Protein AF-A0A834IDZ8-F1 (afdb_monomer)

Mean predicted aligned error: 8.47 Å

Sequence (128 aa):
SITCDCEATPAFQLKSSRQKGDKVDVSHYRVNLNRFRARLNIFCVSEKLQASVKCDGWPEIKVALAPVGNIKNNLDESQLQEVITEVITNALRNTEVHFNLAQYPTCPRLIRHVETPGRMLPLHYDSM

InterPro domains:
  IPR039934 C2 domain-containing protein 2-like [PTHR21119] (1-114)

Secondary structure (DSSP, 8-state):
-EEEEEEE--EEEEEEEEEETTEEEEEEEEEEEEEEEEEEEEEEETTTTEEEEEEEEEEEEEEEEEE-S----SHHHHHHHHHHHHHHHHHHHH-EEEEEGGG-TT-----S-PPPPP----------

Organism: Rhynchophorus ferrugineus (NCBI:txid354439)

Solvent-accessible surface area (backbone atoms only — not comparable to full-atom values): 7832 Å² total; per-residue (Å²): 119,51,71,47,82,44,78,50,63,61,69,50,80,46,79,48,77,45,76,60,86,98,44,75,50,74,49,41,29,39,38,34,29,81,33,38,39,33,37,36,40,36,43,71,44,45,84,74,27,36,36,38,39,29,60,45,86,81,58,50,74,38,78,44,80,40,75,54,75,95,68,73,94,44,72,73,47,54,54,48,51,52,53,52,50,50,52,51,53,55,48,65,60,69,44,70,49,77,43,72,42,70,84,42,87,82,60,75,64,70,70,95,72,75,80,71,78,71,82,79,70,82,80,76,81,86,82,127

Foldseek 3Di:
DDKDKDKDWDKDKDWDWDDDPPDIDIWIWIKIFPIWIFIKDWDADLQQQKIKIAGDDQIDTDIDTHTDPDDDPDPVVVVVVVVVVVVVRVCNRGDMDMDRRVVPVPRDRDDPDDPDPPPPDPPPPPPD

Nearest PDB structures (foldseek):
  9hae-assembly2_C  TM=5.973E-01  e=8.638E-02  Dermatophagoides farinae
  3h4z-assembly2_B  TM=5.924E-01  e=1.752E-01  Escherichia coli
  3h4z-assembly1_A  TM=5.914E-01  e=1.752E-01  Escherichia coli
  1bp1-assembly1_A  TM=4.391E-01  e=1.177E+00  Homo sapiens
  8b0h-assembly1_E  TM=1.822E-01  e=1.723E+00  Homo sapiens

pLDDT: mean 89.66, std 10.15, range [46.94, 98.25]

Structure (mmCIF, N/CA/C/O backbone):
data_AF-A0A834IDZ8-F1
#
_entry.id   AF-A0A834IDZ8-F1
#
loop_
_atom_site.group_PDB
_atom_site.id
_atom_site.type_symbol
_atom_site.label_atom_id
_atom_site.label_alt_id
_atom_site.label_comp_id
_atom_site.label_asym_id
_atom_site.label_entity_id
_atom_site.label_seq_id
_atom_site.pdbx_PDB_ins_code
_atom_site.Cartn_x
_atom_site.Cartn_y
_atom_site.Cartn_z
_atom_site.occupancy
_atom_site.B_iso_or_equiv
_atom_site.auth_seq_id
_atom_site.auth_comp_id
_atom_site.auth_asym_id
_atom_site.auth_atom_id
_atom_site.pdbx_PDB_model_num
ATOM 1 N N . SER A 1 1 ? 10.929 -6.399 -18.051 1.00 79.00 1 SER A N 1
ATOM 2 C CA . SER A 1 1 ? 10.467 -5.896 -16.745 1.00 79.00 1 SER A CA 1
ATOM 3 C C . SER A 1 1 ? 11.652 -5.877 -15.804 1.00 79.00 1 SER A C 1
ATOM 5 O O . SER A 1 1 ? 12.573 -6.667 -15.986 1.00 79.00 1 SER A O 1
ATOM 7 N N . ILE A 1 2 ? 11.653 -4.952 -14.852 1.00 90.88 2 ILE A N 1
ATOM 8 C CA . ILE A 1 2 ? 12.618 -4.914 -13.751 1.00 90.88 2 ILE A CA 1
ATOM 9 C C . ILE A 1 2 ? 11.866 -5.391 -12.513 1.00 90.88 2 ILE A C 1
ATOM 11 O O . ILE A 1 2 ? 10.718 -5.004 -12.315 1.00 90.88 2 ILE A O 1
ATOM 15 N N . THR A 1 3 ? 12.485 -6.234 -11.692 1.00 94.38 3 THR A N 1
ATOM 16 C CA . THR A 1 3 ? 11.930 -6.589 -10.382 1.00 94.38 3 THR A CA 1
ATOM 17 C C . THR A 1 3 ? 12.863 -6.124 -9.286 1.00 94.38 3 THR A C 1
ATOM 19 O O . THR A 1 3 ? 14.075 -6.268 -9.436 1.00 94.38 3 THR A O 1
ATOM 22 N N . CYS A 1 4 ? 12.314 -5.631 -8.185 1.00 95.19 4 CYS A N 1
ATOM 23 C CA . CYS A 1 4 ? 13.084 -5.301 -6.993 1.00 95.19 4 CYS A CA 1
ATOM 24 C C . CYS A 1 4 ? 12.327 -5.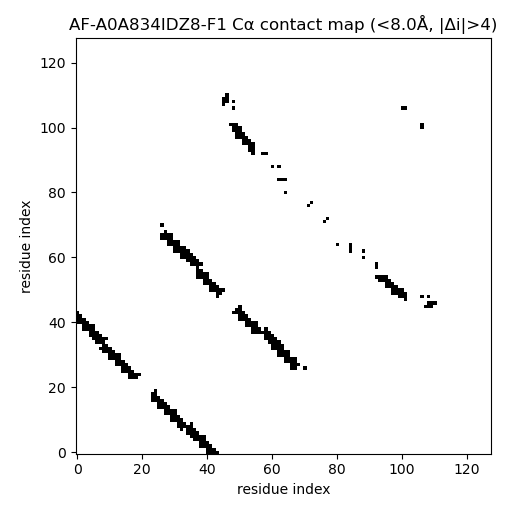709 -5.733 1.00 95.19 4 CYS A C 1
ATOM 26 O O . CYS A 1 4 ? 11.100 -5.788 -5.737 1.00 95.19 4 CYS A O 1
ATOM 28 N N . ASP A 1 5 ? 13.062 -5.958 -4.656 1.00 96.44 5 ASP A N 1
ATOM 29 C CA . ASP A 1 5 ? 12.464 -6.147 -3.342 1.00 96.44 5 ASP A CA 1
ATOM 30 C C . ASP A 1 5 ? 12.250 -4.779 -2.684 1.00 96.44 5 ASP A C 1
ATOM 32 O O . ASP A 1 5 ? 13.089 -3.881 -2.772 1.00 96.44 5 ASP A O 1
ATOM 36 N N . CYS A 1 6 ? 11.097 -4.615 -2.046 1.00 94.69 6 CYS A N 1
ATOM 37 C CA . CYS A 1 6 ? 10.694 -3.414 -1.337 1.00 94.69 6 CYS A CA 1
ATOM 38 C C . CYS A 1 6 ? 10.381 -3.773 0.112 1.00 94.69 6 CYS A C 1
ATOM 40 O O . CYS A 1 6 ? 9.578 -4.667 0.382 1.00 94.69 6 CYS A O 1
ATOM 42 N N . GLU A 1 7 ? 10.998 -3.043 1.036 1.00 97.31 7 GLU A N 1
ATOM 43 C CA . GLU A 1 7 ? 10.652 -3.052 2.450 1.00 97.31 7 GLU A CA 1
ATOM 44 C C . GLU A 1 7 ? 10.382 -1.616 2.895 1.00 97.31 7 GLU A C 1
ATOM 46 O O . GLU A 1 7 ? 11.209 -0.725 2.696 1.00 97.31 7 GLU A O 1
ATOM 51 N N . ALA A 1 8 ? 9.196 -1.379 3.448 1.00 96.12 8 ALA A N 1
ATOM 52 C CA . ALA A 1 8 ? 8.767 -0.058 3.877 1.00 96.12 8 ALA A CA 1
ATOM 53 C C . ALA A 1 8 ? 7.833 -0.131 5.090 1.00 96.12 8 ALA A C 1
ATOM 55 O O . ALA A 1 8 ? 7.183 -1.146 5.351 1.00 96.12 8 ALA A O 1
ATOM 56 N N . THR A 1 9 ? 7.734 0.987 5.809 1.00 97.81 9 THR A N 1
ATOM 57 C CA . THR A 1 9 ? 6.817 1.159 6.944 1.00 97.81 9 THR A CA 1
ATOM 58 C C . THR A 1 9 ? 6.074 2.499 6.863 1.00 97.81 9 THR A C 1
ATOM 60 O O . THR A 1 9 ? 6.288 3.383 7.699 1.00 97.81 9 THR A O 1
ATOM 63 N N . PRO A 1 10 ? 5.262 2.732 5.814 1.00 95.75 10 PRO A N 1
ATOM 64 C CA . PRO A 1 10 ? 4.559 3.999 5.658 1.00 95.75 10 PRO A CA 1
ATOM 65 C C . PRO A 1 10 ? 3.462 4.172 6.716 1.00 95.75 10 PRO A C 1
ATOM 67 O O . PRO A 1 10 ? 2.909 3.208 7.249 1.00 95.75 10 PRO A O 1
ATOM 70 N N . ALA A 1 11 ? 3.105 5.428 6.971 1.00 97.12 11 ALA A N 1
ATOM 71 C CA . ALA A 1 11 ? 1.984 5.796 7.823 1.00 97.12 11 ALA A CA 1
ATOM 72 C C . ALA A 1 11 ? 1.117 6.850 7.128 1.00 97.12 11 ALA A C 1
ATOM 74 O O . ALA A 1 11 ? 1.635 7.726 6.437 1.00 97.12 11 ALA A O 1
ATOM 75 N N . PHE A 1 12 ? -0.197 6.771 7.318 1.00 97.00 12 PHE A N 1
ATOM 76 C CA . PHE A 1 12 ? -1.160 7.697 6.724 1.00 97.00 12 PHE A CA 1
ATOM 77 C C . PHE A 1 12 ? -2.386 7.885 7.620 1.00 97.00 12 PHE A C 1
ATOM 79 O O . PHE A 1 12 ? -2.621 7.117 8.551 1.00 97.00 12 PHE A O 1
ATOM 86 N N . GLN A 1 13 ? -3.158 8.941 7.371 1.00 97.38 13 GLN A N 1
ATOM 87 C CA . GLN A 1 13 ? -4.414 9.187 8.078 1.00 97.38 13 GLN A CA 1
ATOM 88 C C . GLN A 1 13 ? -5.582 8.549 7.326 1.00 97.38 13 GLN A C 1
ATOM 90 O O . GLN A 1 13 ? -5.638 8.600 6.099 1.00 97.38 13 GLN A O 1
ATOM 95 N N . LEU A 1 14 ? -6.524 7.975 8.068 1.00 97.38 14 LEU A N 1
ATOM 96 C CA . LEU A 1 14 ? -7.746 7.381 7.545 1.00 97.38 14 LEU A CA 1
ATOM 97 C C . LEU A 1 14 ? -8.955 7.989 8.248 1.00 97.38 14 LEU A C 1
ATOM 99 O O . LEU A 1 14 ? -8.985 8.106 9.472 1.00 97.38 14 LEU A O 1
ATOM 103 N N . LYS A 1 15 ? -9.968 8.340 7.459 1.00 95.75 15 LYS A N 1
ATOM 104 C CA . LYS A 1 15 ? -11.289 8.741 7.937 1.00 95.75 15 LYS A CA 1
ATOM 105 C C . LYS A 1 15 ? -12.288 7.676 7.502 1.00 95.75 15 LYS A C 1
ATOM 107 O O . LYS A 1 15 ? -12.477 7.468 6.308 1.00 95.75 15 LYS A O 1
ATOM 112 N N . SER A 1 16 ? -12.910 7.017 8.468 1.00 93.81 16 SER A N 1
ATOM 113 C CA . SER A 1 16 ? -14.020 6.093 8.252 1.00 93.81 16 SER A CA 1
ATOM 114 C C . SER A 1 16 ? -15.334 6.822 8.507 1.00 93.81 16 SER A C 1
ATOM 116 O O . SER A 1 16 ? -15.418 7.677 9.389 1.00 93.81 16 SER A O 1
ATOM 118 N N . SER A 1 17 ? -16.359 6.535 7.713 1.00 92.81 17 SER A N 1
ATOM 119 C CA . SER A 1 17 ? -17.699 7.100 7.881 1.00 92.81 17 SER A CA 1
ATOM 120 C C . SER A 1 17 ? -18.719 5.981 7.760 1.00 92.81 17 SER A C 1
ATOM 122 O O . SER A 1 17 ? -18.732 5.259 6.765 1.00 92.81 17 SER A O 1
ATOM 124 N N . ARG A 1 18 ? -19.556 5.824 8.786 1.00 88.69 18 ARG A N 1
ATOM 125 C CA . ARG A 1 18 ? -20.567 4.770 8.879 1.00 88.69 18 ARG A CA 1
ATOM 126 C C . ARG A 1 18 ? -21.933 5.399 9.092 1.00 88.69 18 ARG A C 1
ATOM 128 O O . ARG A 1 18 ? -22.108 6.218 9.986 1.00 88.69 18 ARG A O 1
ATOM 135 N N . GLN A 1 19 ? -22.913 4.972 8.308 1.00 89.56 19 GLN A N 1
ATOM 136 C CA . GLN A 1 19 ? -24.302 5.363 8.511 1.00 89.56 19 GLN A CA 1
ATOM 137 C C . GLN A 1 19 ? -24.997 4.382 9.468 1.00 89.56 19 GLN A C 1
ATOM 139 O O . GLN A 1 19 ? -24.946 3.167 9.270 1.00 89.56 19 GLN A O 1
ATOM 144 N N . LYS A 1 20 ? -25.647 4.909 10.509 1.00 86.62 20 LYS A N 1
ATOM 145 C CA . LYS A 1 20 ? -26.458 4.167 11.482 1.00 86.62 20 LYS A CA 1
ATOM 146 C C . LYS A 1 20 ? -27.822 4.854 11.606 1.00 86.62 20 LYS A C 1
ATOM 148 O O . LYS A 1 20 ? -27.993 5.792 12.383 1.00 86.62 20 LYS A O 1
ATOM 153 N N . GLY A 1 21 ? -28.787 4.399 10.802 1.00 88.69 21 GLY A N 1
ATOM 154 C CA . GLY A 1 21 ? -30.066 5.096 10.618 1.00 88.69 21 GLY A CA 1
ATOM 155 C C . GLY A 1 21 ? -29.848 6.471 9.978 1.00 88.69 21 GLY A C 1
ATOM 156 O O . GLY A 1 21 ? -29.151 6.576 8.969 1.00 88.69 21 GLY A O 1
ATOM 157 N N . ASP A 1 22 ? -30.374 7.521 10.608 1.00 92.19 22 ASP A N 1
ATOM 158 C CA . ASP A 1 22 ? -30.232 8.910 10.140 1.00 92.19 22 ASP A CA 1
ATOM 159 C C . ASP A 1 22 ? -28.944 9.601 10.623 1.00 92.19 22 ASP A C 1
ATOM 161 O O . ASP A 1 22 ? -28.703 10.768 10.318 1.00 92.19 22 ASP A O 1
ATOM 165 N N . LYS A 1 23 ? -28.105 8.905 11.402 1.00 91.06 23 LYS A N 1
ATOM 166 C CA . LYS A 1 23 ? -26.843 9.448 11.921 1.00 91.06 23 LYS A CA 1
ATOM 167 C C . LYS A 1 23 ? -25.652 8.893 11.150 1.00 91.06 23 LYS A C 1
ATOM 169 O O . LYS A 1 23 ? -25.598 7.701 10.849 1.00 91.06 23 LYS A O 1
ATOM 174 N N . VAL A 1 24 ? -24.683 9.759 10.865 1.00 91.00 24 VAL A N 1
ATOM 175 C CA . VAL A 1 24 ? -23.377 9.374 10.321 1.00 91.00 24 VAL A CA 1
ATOM 176 C C . VAL A 1 24 ? -22.344 9.506 11.429 1.00 91.00 24 VAL A C 1
ATOM 178 O O . VAL A 1 24 ? -22.085 10.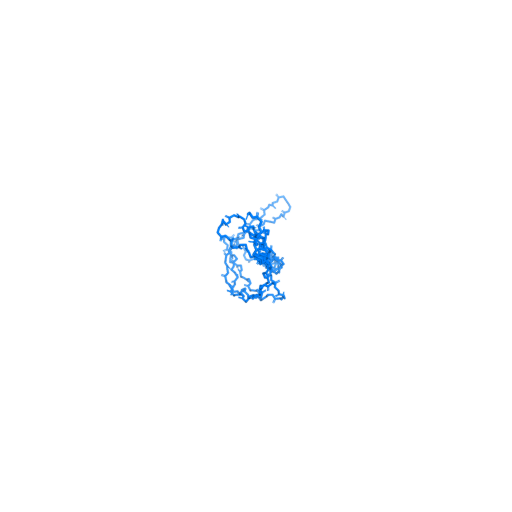607 11.912 1.00 91.00 24 VAL A O 1
ATOM 181 N N . ASP A 1 25 ? -21.752 8.379 11.803 1.00 89.00 25 ASP A N 1
ATOM 182 C CA . ASP A 1 25 ? -20.634 8.323 12.734 1.00 89.00 25 ASP A CA 1
ATOM 183 C C . ASP A 1 25 ? -19.323 8.367 11.942 1.00 89.00 25 ASP A C 1
ATOM 185 O O . ASP A 1 25 ? -19.174 7.715 10.903 1.00 89.00 25 ASP A O 1
ATOM 189 N N . VAL A 1 26 ? -18.364 9.156 12.424 1.00 91.62 26 VAL A N 1
ATOM 190 C CA . VAL A 1 26 ? -17.064 9.351 11.778 1.00 91.62 26 VAL A CA 1
ATOM 191 C C . VAL A 1 26 ? -15.957 8.989 12.755 1.00 91.62 26 VAL A C 1
ATOM 193 O O . VAL A 1 26 ? -15.877 9.564 13.839 1.00 91.62 26 VAL A O 1
ATOM 196 N N . SER A 1 27 ? -15.065 8.099 12.328 1.00 93.25 27 SER A N 1
ATOM 197 C CA . SER A 1 27 ? -13.888 7.686 13.094 1.00 93.25 27 SER A CA 1
ATOM 198 C C . SER A 1 27 ? -12.616 8.047 12.333 1.00 93.25 27 SER A C 1
ATOM 200 O O . SER A 1 27 ? -12.509 7.818 11.126 1.00 93.25 27 SER A O 1
ATOM 202 N N . HIS A 1 28 ? -11.642 8.619 13.034 1.00 95.88 28 HIS A N 1
ATOM 203 C CA . HIS A 1 28 ? -10.341 8.979 12.482 1.00 95.88 28 HIS A CA 1
ATOM 204 C C . HIS A 1 28 ? -9.257 8.067 13.051 1.00 95.88 28 HIS A C 1
ATOM 206 O O . HIS A 1 28 ? -9.180 7.865 14.261 1.00 95.88 28 HIS A O 1
ATOM 212 N N . TYR A 1 29 ? -8.382 7.561 12.189 1.00 97.12 29 TYR A N 1
ATOM 213 C CA . TYR A 1 29 ? -7.260 6.718 12.584 1.00 97.12 29 TYR A CA 1
ATOM 214 C C . TYR A 1 29 ? -5.974 7.213 11.944 1.00 97.12 29 TYR A C 1
ATOM 216 O O . TYR A 1 29 ? -5.956 7.699 10.813 1.00 97.12 29 TYR A O 1
ATOM 224 N N . ARG A 1 30 ? -4.867 7.010 12.647 1.00 97.62 30 ARG A N 1
ATOM 225 C CA . ARG A 1 30 ? -3.556 6.901 12.030 1.00 97.62 30 ARG A CA 1
ATOM 226 C C . ARG A 1 30 ? -3.333 5.431 11.698 1.00 97.62 30 ARG A C 1
ATOM 228 O O . ARG A 1 30 ? -3.311 4.588 12.591 1.00 97.62 30 ARG A O 1
ATOM 235 N N . VAL A 1 31 ? -3.158 5.140 10.421 1.00 98.25 31 VAL A N 1
ATOM 236 C CA . VAL A 1 31 ? -2.763 3.827 9.927 1.00 98.25 31 VAL A CA 1
ATOM 237 C C . VAL A 1 31 ? -1.246 3.775 9.904 1.00 98.25 31 VAL A C 1
ATOM 239 O O . VAL A 1 31 ? -0.606 4.626 9.289 1.00 98.25 31 VAL A O 1
ATOM 242 N N . ASN A 1 32 ? -0.670 2.775 10.557 1.00 98.19 32 ASN A N 1
ATOM 243 C CA . ASN A 1 32 ? 0.746 2.459 10.443 1.00 98.19 32 ASN A CA 1
ATOM 244 C C . ASN A 1 32 ? 0.879 1.099 9.761 1.00 98.19 32 ASN A C 1
ATOM 246 O O . ASN A 1 32 ? 0.306 0.110 10.221 1.00 98.19 32 ASN A O 1
ATOM 250 N N . LEU A 1 33 ? 1.643 1.035 8.673 1.00 97.69 33 LEU A N 1
ATOM 251 C CA . LEU A 1 33 ? 2.126 -0.238 8.160 1.00 97.69 33 LEU A CA 1
ATOM 252 C C . LEU A 1 33 ? 3.407 -0.572 8.914 1.00 97.69 33 LEU A C 1
ATOM 254 O O . LEU A 1 33 ? 4.488 -0.112 8.563 1.00 97.69 33 LEU A O 1
ATOM 258 N N . ASN A 1 34 ? 3.287 -1.377 9.963 1.00 97.19 34 ASN A N 1
ATOM 259 C CA . ASN A 1 34 ? 4.436 -1.839 10.742 1.00 97.19 34 ASN A CA 1
ATOM 260 C C . ASN A 1 34 ? 5.353 -2.746 9.912 1.00 97.19 34 ASN A C 1
ATOM 262 O O . ASN A 1 34 ? 6.518 -2.931 10.250 1.00 97.19 34 ASN A O 1
ATOM 266 N N . ARG A 1 35 ? 4.814 -3.333 8.839 1.00 97.44 35 ARG A N 1
ATOM 267 C CA . ARG A 1 35 ? 5.581 -4.053 7.830 1.00 97.44 35 ARG A CA 1
ATOM 268 C C . ARG A 1 35 ? 4.873 -3.984 6.488 1.00 97.44 35 ARG A C 1
ATOM 270 O O . ARG A 1 35 ? 3.697 -4.329 6.409 1.00 97.44 35 ARG A O 1
ATOM 277 N N . PHE A 1 36 ? 5.597 -3.591 5.453 1.00 97.56 36 PHE A N 1
ATOM 278 C CA . PHE A 1 36 ? 5.227 -3.789 4.060 1.00 97.56 36 PHE A CA 1
ATOM 279 C C . PHE A 1 36 ? 6.449 -4.355 3.341 1.00 97.56 36 PHE A C 1
ATOM 281 O O . PHE A 1 36 ? 7.391 -3.619 3.054 1.00 97.56 36 PHE A O 1
ATOM 288 N N . ARG A 1 37 ? 6.461 -5.671 3.111 1.00 97.69 37 ARG A N 1
ATOM 289 C CA . ARG A 1 37 ? 7.523 -6.356 2.365 1.00 97.69 37 ARG A CA 1
ATOM 290 C C . ARG A 1 37 ? 6.936 -6.974 1.108 1.00 97.69 37 ARG A C 1
ATOM 292 O O . ARG A 1 37 ? 6.090 -7.862 1.198 1.0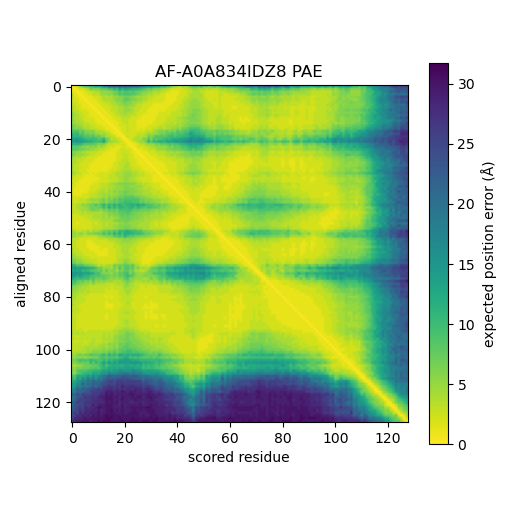0 97.69 37 ARG A O 1
ATOM 299 N N . ALA A 1 38 ? 7.390 -6.524 -0.049 1.00 96.62 38 ALA A N 1
ATOM 300 C CA . ALA A 1 38 ? 6.855 -6.931 -1.339 1.00 96.62 38 ALA A CA 1
ATOM 301 C C . ALA A 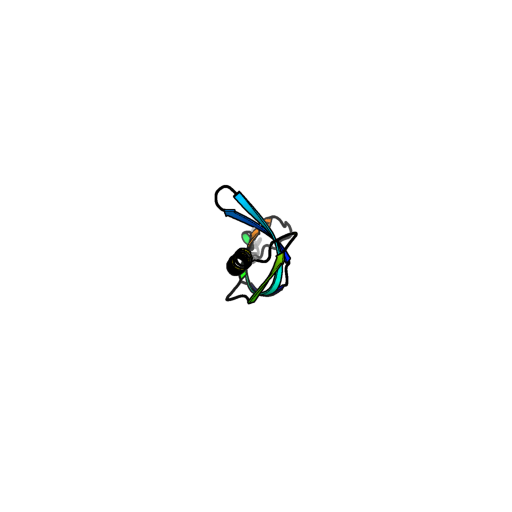1 38 ? 7.979 -7.117 -2.353 1.00 96.62 38 ALA A C 1
ATOM 303 O O . ALA A 1 38 ? 8.986 -6.414 -2.300 1.00 96.62 38 ALA A O 1
ATOM 304 N N . ARG A 1 39 ? 7.772 -8.003 -3.326 1.00 96.50 39 ARG A N 1
ATOM 305 C CA . ARG A 1 39 ? 8.509 -7.932 -4.584 1.00 96.50 39 ARG A CA 1
ATOM 306 C C . ARG A 1 39 ? 7.723 -7.031 -5.519 1.00 96.50 39 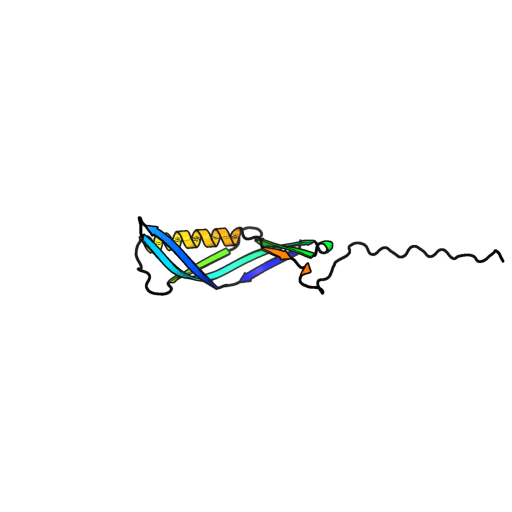ARG A C 1
ATOM 308 O O . ARG A 1 39 ? 6.524 -7.223 -5.687 1.00 96.50 39 ARG A O 1
ATOM 315 N N . LEU A 1 40 ? 8.366 -6.030 -6.095 1.00 96.50 40 LEU A N 1
ATOM 316 C CA . LEU A 1 40 ? 7.751 -5.136 -7.065 1.00 96.50 40 LEU A CA 1
ATOM 317 C C . LEU A 1 40 ? 8.108 -5.593 -8.474 1.00 96.50 40 LEU A C 1
ATOM 319 O O . LEU A 1 40 ? 9.260 -5.929 -8.755 1.00 96.50 40 LEU A O 1
ATOM 323 N N . ASN A 1 41 ? 7.125 -5.565 -9.367 1.00 96.19 41 ASN A N 1
ATOM 324 C CA . ASN A 1 41 ? 7.319 -5.701 -10.802 1.00 96.19 41 ASN A CA 1
ATOM 325 C C . ASN A 1 41 ? 7.116 -4.334 -11.450 1.00 96.19 41 ASN A C 1
ATOM 327 O O . ASN A 1 41 ? 6.046 -3.733 -11.340 1.00 96.19 41 ASN A O 1
ATOM 331 N N . ILE A 1 42 ? 8.169 -3.857 -12.106 1.00 95.12 42 ILE A N 1
ATOM 332 C CA . ILE A 1 42 ? 8.219 -2.582 -12.803 1.00 95.12 42 ILE A CA 1
ATOM 333 C C . ILE A 1 42 ? 8.228 -2.870 -14.303 1.00 95.12 42 ILE A C 1
ATOM 335 O O . ILE A 1 42 ? 9.172 -3.454 -14.859 1.00 95.12 42 ILE A O 1
ATOM 339 N N . PHE A 1 43 ? 7.176 -2.426 -14.976 1.00 93.88 43 PHE A N 1
ATOM 340 C CA . PHE A 1 43 ? 7.065 -2.460 -16.424 1.00 93.88 43 PHE A CA 1
ATOM 341 C C . PHE A 1 43 ? 7.236 -1.047 -16.974 1.00 93.88 43 PHE A C 1
ATOM 343 O O . PHE A 1 43 ? 6.610 -0.116 -16.488 1.00 93.88 43 PHE A O 1
ATOM 350 N N . CYS A 1 44 ? 8.096 -0.869 -17.976 1.00 92.00 44 CYS A N 1
ATOM 351 C CA . CYS A 1 44 ? 8.374 0.440 -18.560 1.00 92.00 44 CYS A CA 1
ATOM 352 C C . CYS A 1 44 ? 8.347 0.356 -20.086 1.00 92.00 44 CYS A C 1
ATOM 354 O O . CYS A 1 44 ? 8.986 -0.518 -20.676 1.00 92.00 44 CYS A O 1
ATOM 356 N N . VAL A 1 45 ? 7.624 1.288 -20.706 1.00 90.81 45 VAL A N 1
ATOM 357 C CA . VAL A 1 45 ? 7.610 1.537 -22.147 1.00 90.81 45 VAL A CA 1
ATOM 358 C C . VAL A 1 45 ? 8.319 2.869 -22.380 1.00 90.81 45 VAL A C 1
ATOM 360 O O . VAL A 1 45 ? 7.695 3.931 -22.368 1.00 90.81 45 VAL A O 1
ATOM 363 N N . SER A 1 46 ? 9.641 2.811 -22.564 1.00 86.88 46 SER A N 1
ATOM 364 C CA . SER A 1 46 ? 10.517 3.989 -22.670 1.00 86.88 46 SER A CA 1
ATOM 365 C C . SER A 1 46 ? 10.124 4.936 -23.804 1.00 86.88 46 SER A C 1
ATOM 367 O O . SER A 1 46 ? 10.154 6.150 -23.631 1.00 86.88 46 SER A O 1
ATOM 369 N N . GLU A 1 47 ? 9.700 4.405 -24.951 1.00 86.44 47 GLU A N 1
ATOM 370 C CA . GLU A 1 47 ? 9.254 5.206 -26.099 1.00 86.44 47 GLU A CA 1
ATOM 371 C C . GLU A 1 47 ? 8.033 6.068 -25.755 1.00 86.44 47 GLU A C 1
ATOM 373 O O . GLU A 1 47 ? 7.979 7.251 -26.098 1.00 86.44 47 GLU A O 1
ATOM 378 N N . LYS A 1 48 ? 7.085 5.489 -25.007 1.00 90.19 48 LYS A N 1
ATOM 379 C CA . LYS A 1 48 ? 5.861 6.159 -24.551 1.00 90.19 48 LYS A CA 1
ATOM 380 C C . LYS A 1 48 ? 6.055 6.952 -23.262 1.00 90.19 48 LYS A C 1
ATOM 382 O O . LYS A 1 48 ? 5.122 7.629 -22.846 1.00 90.19 48 LYS A O 1
ATOM 387 N N . LEU A 1 49 ? 7.233 6.870 -22.634 1.00 92.69 49 LEU A N 1
ATOM 388 C CA . LEU A 1 49 ? 7.499 7.432 -21.311 1.00 92.69 49 LEU A CA 1
ATOM 389 C C . LEU A 1 49 ? 6.412 7.040 -20.298 1.00 92.69 49 LEU A C 1
ATOM 391 O O . LEU A 1 49 ? 5.888 7.872 -19.566 1.00 92.69 49 LEU A O 1
ATOM 395 N N . GLN A 1 50 ? 6.052 5.760 -20.272 1.00 94.44 50 GLN A N 1
ATOM 396 C CA . GLN A 1 50 ? 5.069 5.215 -19.338 1.00 94.44 50 GLN A CA 1
ATOM 397 C C . GLN A 1 50 ? 5.702 4.096 -18.528 1.00 94.44 50 GLN A C 1
ATOM 399 O O . GLN A 1 50 ? 6.405 3.250 -19.083 1.00 94.44 50 GLN A O 1
ATOM 404 N N . ALA A 1 51 ? 5.420 4.061 -17.230 1.00 94.69 51 ALA A N 1
ATOM 405 C CA . ALA A 1 51 ? 5.764 2.927 -16.386 1.00 94.69 51 ALA A CA 1
ATOM 406 C C . ALA A 1 51 ? 4.567 2.491 -15.543 1.00 94.69 51 ALA A C 1
ATOM 408 O O . ALA A 1 51 ? 3.706 3.304 -15.213 1.00 94.69 51 ALA A O 1
ATOM 409 N N . SER A 1 52 ? 4.519 1.218 -15.177 1.00 96.44 52 SER A N 1
ATOM 410 C CA . SER A 1 52 ? 3.634 0.716 -14.135 1.00 96.44 52 SER A CA 1
ATOM 411 C C . SER A 1 52 ? 4.418 -0.082 -13.108 1.00 96.44 52 SER A C 1
ATOM 413 O O . SER A 1 52 ? 5.420 -0.731 -13.423 1.00 96.44 52 SER A O 1
ATOM 415 N N . VAL A 1 53 ? 3.977 0.014 -11.860 1.00 96.56 53 VAL A N 1
ATOM 416 C CA . VAL A 1 53 ? 4.547 -0.702 -10.725 1.00 96.56 53 VAL A CA 1
ATOM 417 C C . VAL A 1 53 ? 3.418 -1.402 -9.999 1.00 96.56 53 VAL A C 1
ATOM 419 O O . VAL A 1 53 ? 2.415 -0.779 -9.656 1.00 96.56 53 VAL A O 1
ATOM 422 N N . LYS A 1 54 ? 3.603 -2.690 -9.739 1.00 96.62 54 LYS A N 1
ATOM 423 C CA . LYS A 1 54 ? 2.674 -3.500 -8.954 1.00 96.62 54 LYS A CA 1
ATOM 424 C C . LYS A 1 54 ? 3.427 -4.454 -8.043 1.00 96.62 54 LYS A C 1
ATOM 426 O O . LYS A 1 54 ? 4.599 -4.753 -8.285 1.00 96.62 54 LYS A O 1
ATOM 431 N N . CYS A 1 55 ? 2.740 -4.953 -7.023 1.00 95.38 55 CYS A N 1
ATOM 432 C CA . CYS A 1 55 ? 3.242 -6.084 -6.255 1.00 95.38 55 CYS A CA 1
ATOM 433 C C . CYS A 1 55 ? 3.232 -7.351 -7.123 1.00 95.38 55 CYS A C 1
ATOM 435 O O . CYS A 1 55 ? 2.302 -7.592 -7.892 1.00 95.38 55 CYS A O 1
ATOM 437 N N . ASP A 1 56 ? 4.281 -8.151 -6.993 1.00 91.12 56 ASP A N 1
ATOM 438 C CA . ASP A 1 56 ? 4.405 -9.487 -7.557 1.00 91.12 56 ASP A CA 1
ATOM 439 C C . ASP A 1 56 ? 4.286 -10.515 -6.425 1.00 91.12 56 ASP A C 1
ATOM 441 O O . ASP A 1 56 ? 4.913 -10.375 -5.370 1.00 91.12 56 ASP A O 1
ATOM 445 N N . GLY A 1 57 ? 3.460 -11.540 -6.623 1.00 86.56 57 GLY A N 1
ATOM 446 C CA . GLY A 1 57 ? 3.143 -12.526 -5.589 1.00 86.56 57 GLY A CA 1
ATOM 447 C C . GLY A 1 57 ? 2.340 -11.962 -4.406 1.00 86.56 57 GLY A C 1
ATOM 448 O O . GLY A 1 57 ? 1.413 -11.173 -4.583 1.00 86.56 57 GLY A O 1
ATOM 449 N N . TRP A 1 58 ? 2.665 -12.419 -3.190 1.00 91.44 58 TRP A N 1
ATOM 450 C CA . TRP A 1 58 ? 1.906 -12.117 -1.972 1.00 91.44 58 TRP A CA 1
ATOM 451 C C . TRP A 1 58 ? 2.735 -11.279 -0.986 1.00 91.44 58 TRP A C 1
ATOM 453 O O . TRP A 1 58 ? 3.594 -11.831 -0.292 1.00 91.44 58 TRP A O 1
ATOM 463 N N . PRO A 1 59 ? 2.516 -9.954 -0.906 1.00 95.44 59 PRO A N 1
ATOM 464 C CA . PRO A 1 59 ? 3.273 -9.106 0.004 1.00 95.44 59 PRO A CA 1
ATOM 465 C C . PRO A 1 59 ? 2.914 -9.386 1.471 1.00 95.44 59 PRO A C 1
ATOM 467 O O . PRO A 1 59 ? 1.759 -9.661 1.821 1.00 95.44 59 PRO A O 1
ATOM 470 N N . GLU A 1 60 ? 3.912 -9.272 2.347 1.00 96.75 60 GLU A N 1
ATOM 471 C CA . GLU A 1 60 ? 3.734 -9.321 3.797 1.00 96.75 60 GLU A CA 1
ATOM 472 C C . GLU A 1 60 ? 3.337 -7.930 4.300 1.00 96.75 60 GLU A C 1
ATOM 474 O O . GLU A 1 60 ? 4.121 -6.982 4.214 1.00 96.75 60 GLU A O 1
ATOM 479 N N . ILE A 1 61 ? 2.117 -7.813 4.829 1.00 97.75 61 ILE A N 1
ATOM 480 C CA . ILE A 1 61 ? 1.529 -6.544 5.265 1.00 97.75 61 ILE A CA 1
ATOM 481 C C . ILE A 1 61 ? 1.076 -6.681 6.717 1.00 97.75 61 ILE A C 1
ATOM 483 O O . ILE A 1 61 ? 0.292 -7.570 7.043 1.00 97.75 61 ILE A O 1
ATOM 487 N N . LYS A 1 62 ? 1.560 -5.794 7.590 1.00 97.81 62 LYS A N 1
ATOM 488 C CA . LYS A 1 62 ? 1.122 -5.680 8.987 1.00 97.81 62 LYS A CA 1
ATOM 489 C C . LYS A 1 62 ? 0.593 -4.277 9.233 1.00 97.81 62 LYS A C 1
ATOM 491 O O . LYS A 1 62 ? 1.373 -3.329 9.287 1.00 97.81 62 LYS A O 1
ATOM 496 N N . VAL A 1 63 ? -0.722 -4.164 9.380 1.00 98.19 63 VAL A N 1
ATOM 497 C CA . VAL A 1 63 ? -1.422 -2.903 9.643 1.00 98.19 63 VAL A CA 1
ATOM 498 C C . VAL A 1 63 ? -1.650 -2.750 11.145 1.00 98.19 63 VAL A C 1
ATOM 500 O O . VAL A 1 63 ? -2.007 -3.710 11.822 1.00 98.19 63 VAL A O 1
ATOM 503 N N . ALA A 1 64 ? -1.471 -1.538 11.660 1.00 97.69 64 ALA A N 1
ATOM 504 C CA . ALA A 1 64 ? -1.912 -1.135 12.986 1.00 97.69 64 ALA A CA 1
ATOM 505 C C . ALA A 1 64 ? -2.719 0.164 12.884 1.00 97.69 64 ALA A C 1
ATOM 507 O O . ALA A 1 64 ? -2.275 1.133 12.262 1.00 97.69 64 ALA A O 1
ATOM 508 N N . LEU A 1 65 ? -3.896 0.183 13.508 1.00 97.00 65 LEU A N 1
ATOM 509 C CA . LEU A 1 65 ? -4.765 1.353 13.582 1.00 97.00 65 LEU A CA 1
ATOM 510 C C . LEU A 1 65 ? -4.607 2.009 14.954 1.00 97.00 65 LEU A C 1
ATOM 512 O O . LEU A 1 65 ? -4.815 1.373 15.982 1.00 97.00 65 LEU A O 1
ATOM 516 N N . ALA A 1 66 ? -4.235 3.285 14.966 1.00 94.94 66 ALA A N 1
ATOM 517 C CA . ALA A 1 66 ? -4.208 4.105 16.169 1.00 94.94 66 ALA A CA 1
ATOM 518 C C . ALA A 1 66 ? -5.371 5.109 16.114 1.00 94.94 66 ALA A C 1
ATOM 520 O O . ALA A 1 66 ? -5.391 5.943 15.203 1.00 94.94 66 ALA A O 1
ATOM 521 N N . PRO A 1 67 ? -6.336 5.047 17.048 1.00 94.00 67 PRO A N 1
ATOM 522 C CA . PRO A 1 67 ? -7.417 6.021 17.141 1.00 94.00 67 PRO A CA 1
ATOM 523 C C . PRO A 1 67 ? -6.899 7.459 17.228 1.00 94.00 67 PRO A C 1
ATOM 525 O O . PRO A 1 67 ? -5.938 7.743 17.942 1.00 94.00 67 PRO A O 1
ATOM 528 N N . VAL A 1 68 ? -7.553 8.377 16.519 1.00 94.75 68 VAL A N 1
ATOM 529 C CA . VAL A 1 68 ? -7.285 9.815 16.595 1.00 94.75 68 VAL A CA 1
ATOM 530 C C . VAL A 1 68 ? -8.500 10.494 17.215 1.00 94.75 68 VAL A C 1
ATOM 532 O O . VAL A 1 68 ? -9.565 10.571 16.605 1.00 94.75 68 VAL A O 1
ATOM 535 N N . GLY A 1 69 ? -8.329 10.997 18.437 1.00 89.69 69 GLY A N 1
ATOM 536 C CA . GLY A 1 69 ? -9.406 11.602 19.219 1.00 89.69 69 GLY A CA 1
ATOM 537 C C . GLY A 1 69 ? -10.178 10.581 20.056 1.00 89.69 69 GLY A C 1
ATOM 538 O O . GLY A 1 69 ? -9.663 9.520 20.406 1.00 89.69 69 GLY A O 1
ATOM 539 N N . ASN A 1 70 ? -11.410 10.931 20.422 1.00 84.81 70 ASN A N 1
ATOM 540 C CA . ASN A 1 70 ? -12.201 10.151 21.369 1.00 84.81 70 ASN A CA 1
ATOM 541 C C . ASN A 1 70 ? -13.061 9.098 20.651 1.00 84.81 70 ASN A C 1
ATOM 543 O O . ASN A 1 70 ? -14.246 9.313 20.400 1.00 84.81 70 ASN A O 1
ATOM 547 N N . ILE A 1 71 ? -12.444 7.969 20.304 1.00 86.94 71 ILE A N 1
ATOM 548 C CA . ILE A 1 71 ? -13.124 6.794 19.749 1.00 86.94 71 ILE A CA 1
ATOM 549 C C . ILE A 1 71 ? -13.420 5.817 20.888 1.00 86.94 71 ILE A C 1
ATOM 551 O O . ILE A 1 71 ? -12.531 5.451 21.658 1.00 86.94 71 ILE A O 1
ATOM 555 N N . LYS A 1 72 ? -14.680 5.384 21.004 1.00 82.94 72 LYS A N 1
ATOM 556 C CA . LYS A 1 72 ? -15.093 4.428 22.038 1.00 82.94 72 LYS A CA 1
ATOM 557 C C . LYS A 1 72 ? -14.542 3.046 21.708 1.00 82.94 72 LYS A C 1
ATOM 559 O O . LYS A 1 72 ? -14.906 2.480 20.689 1.00 82.94 72 LYS A O 1
ATOM 564 N N . ASN A 1 73 ? -13.740 2.476 22.602 1.00 84.12 73 ASN A N 1
ATOM 565 C CA . ASN A 1 73 ? -13.262 1.105 22.454 1.00 84.12 73 ASN A CA 1
ATOM 566 C C . ASN A 1 73 ? -14.361 0.106 22.861 1.00 84.12 73 ASN A C 1
ATOM 568 O O . ASN A 1 73 ? -14.458 -0.282 24.025 1.00 84.12 73 ASN A O 1
ATOM 572 N N . ASN A 1 74 ? -15.242 -0.240 21.923 1.00 89.12 74 ASN A N 1
ATOM 573 C CA . ASN A 1 74 ? -16.313 -1.217 22.105 1.00 89.12 74 ASN A CA 1
ATOM 574 C C . ASN A 1 74 ? -16.304 -2.262 20.976 1.00 89.12 74 ASN A C 1
ATOM 576 O O . ASN A 1 74 ? -15.537 -2.151 20.025 1.00 89.12 74 ASN A O 1
ATOM 580 N N . LEU A 1 75 ? -17.170 -3.274 21.081 1.00 88.62 75 LEU A N 1
ATOM 581 C CA . LEU A 1 75 ? -17.223 -4.368 20.107 1.00 88.62 75 LEU A CA 1
ATOM 582 C C . LEU A 1 75 ? -17.502 -3.879 18.675 1.00 88.62 75 LEU A C 1
ATOM 584 O O . LEU A 1 75 ? -16.842 -4.331 17.744 1.00 88.62 75 LEU A O 1
ATOM 588 N N . ASP A 1 76 ? -18.436 -2.935 18.510 1.00 88.75 76 ASP A N 1
ATOM 589 C CA . ASP A 1 76 ? -18.765 -2.335 17.208 1.00 88.75 76 ASP A CA 1
ATOM 590 C C . ASP A 1 76 ? -17.525 -1.700 16.553 1.00 88.75 76 ASP A C 1
ATOM 592 O O . ASP A 1 76 ? -17.304 -1.829 15.349 1.00 88.75 76 ASP A O 1
ATOM 596 N N . GLU A 1 77 ? -16.717 -1.005 17.351 1.00 90.31 77 GLU A N 1
ATOM 597 C CA . GLU A 1 77 ? -15.505 -0.325 16.910 1.00 90.31 77 GLU A CA 1
ATOM 598 C C . GLU A 1 77 ? -14.377 -1.314 16.584 1.00 90.31 77 GLU A C 1
ATOM 600 O O . GLU A 1 77 ? -13.689 -1.146 15.578 1.00 90.31 77 GLU A O 1
ATOM 605 N N . SER A 1 78 ? -14.208 -2.378 17.375 1.00 92.56 78 SER A N 1
ATOM 606 C CA . SER A 1 78 ? -13.244 -3.444 17.067 1.00 92.56 78 SER A CA 1
ATOM 607 C C . SER A 1 78 ? -13.573 -4.136 15.741 1.00 92.56 78 SER A C 1
ATOM 609 O O . SER A 1 78 ? -12.691 -4.302 14.902 1.00 92.56 78 SER A O 1
ATOM 611 N N . GLN A 1 79 ? -14.850 -4.447 15.498 1.00 93.06 79 GLN A N 1
ATOM 612 C CA . GLN A 1 79 ? -15.302 -5.016 14.223 1.00 93.06 79 GLN A CA 1
ATOM 613 C C . GLN A 1 79 ? -15.051 -4.063 13.048 1.00 93.06 79 GLN A C 1
ATOM 615 O O . GLN A 1 79 ? -14.608 -4.484 11.980 1.00 93.06 79 GLN A O 1
ATOM 620 N N . LEU A 1 80 ? -15.289 -2.760 13.235 1.00 92.50 80 LEU A N 1
ATOM 621 C CA . LEU A 1 80 ? -14.979 -1.759 12.216 1.00 92.50 80 LEU A CA 1
ATOM 622 C C . LEU A 1 80 ? -13.477 -1.734 11.888 1.00 92.50 80 LEU A C 1
ATOM 624 O O . LEU A 1 80 ? -13.106 -1.671 10.717 1.00 92.50 80 LEU A O 1
ATOM 628 N N . GLN A 1 81 ? -12.612 -1.808 12.898 1.00 95.19 81 GLN A N 1
ATOM 629 C CA . GLN A 1 81 ? -11.158 -1.833 12.721 1.00 95.19 81 GLN A CA 1
ATOM 630 C C . GLN A 1 81 ? -10.662 -3.086 11.986 1.00 95.19 81 GLN A C 1
ATOM 632 O O . GLN A 1 81 ? -9.742 -2.984 11.168 1.00 95.19 81 GLN A O 1
ATOM 637 N N . GLU A 1 82 ? -11.279 -4.246 12.221 1.00 96.25 82 GLU A N 1
ATOM 638 C CA . GLU A 1 82 ? -11.003 -5.480 11.473 1.00 96.25 82 GLU A CA 1
ATOM 639 C C . GLU A 1 82 ? -11.332 -5.310 9.985 1.00 96.25 82 GLU A C 1
ATOM 641 O O . GLU A 1 82 ? -10.471 -5.542 9.133 1.00 96.25 82 GLU A O 1
ATOM 646 N N . VAL A 1 83 ? -12.526 -4.794 9.671 1.00 96.19 83 VAL A N 1
ATOM 647 C CA . VAL A 1 83 ? -12.946 -4.527 8.284 1.00 96.19 83 VAL A CA 1
ATOM 648 C C . VAL A 1 83 ? -12.025 -3.506 7.614 1.00 96.19 83 VAL A C 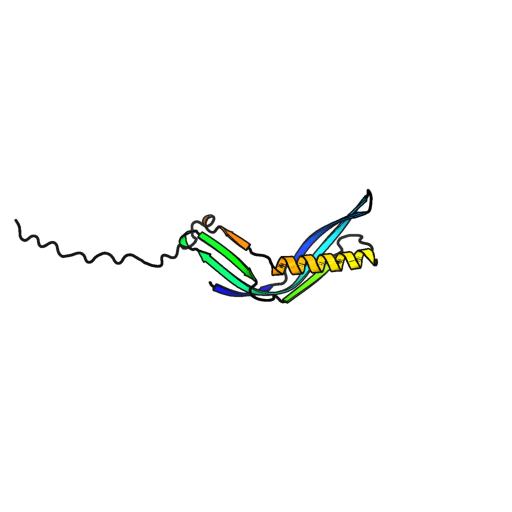1
ATOM 650 O O . VAL A 1 83 ? -11.581 -3.713 6.486 1.00 96.19 83 VAL A O 1
ATOM 653 N N . ILE A 1 84 ? -11.683 -2.412 8.303 1.00 96.50 84 ILE A N 1
ATOM 654 C CA . ILE A 1 84 ? -10.738 -1.409 7.788 1.00 96.50 84 ILE A CA 1
ATOM 655 C C . ILE A 1 84 ? -9.387 -2.064 7.470 1.00 96.50 84 ILE A C 1
ATOM 657 O O . ILE A 1 84 ? -8.810 -1.813 6.411 1.00 96.50 84 ILE A O 1
ATOM 661 N N . THR A 1 85 ? -8.886 -2.912 8.367 1.00 97.69 85 THR A N 1
ATOM 662 C CA . THR A 1 85 ? -7.607 -3.611 8.195 1.00 97.69 85 THR A CA 1
ATOM 663 C C . THR A 1 85 ? -7.627 -4.535 6.981 1.00 97.69 85 THR A C 1
ATOM 665 O O . THR A 1 85 ? -6.671 -4.537 6.197 1.00 97.69 85 THR A O 1
ATOM 668 N N . GLU A 1 86 ? -8.712 -5.282 6.787 1.00 97.50 86 GLU A N 1
ATOM 669 C CA . GLU A 1 86 ? -8.904 -6.136 5.616 1.00 97.50 86 GLU A CA 1
ATOM 670 C C . GLU A 1 86 ? -8.916 -5.312 4.322 1.00 97.50 86 GLU A C 1
ATOM 672 O O . GLU A 1 86 ? -8.155 -5.605 3.396 1.00 97.50 86 GLU A O 1
ATOM 677 N N . VAL A 1 87 ? -9.715 -4.240 4.278 1.00 97.00 87 VAL A N 1
ATOM 678 C CA . VAL A 1 87 ? -9.831 -3.357 3.108 1.00 97.00 87 VAL A CA 1
ATOM 679 C C . VAL A 1 87 ? -8.477 -2.758 2.737 1.00 97.00 87 VAL A C 1
ATOM 681 O O . VAL A 1 87 ? -8.086 -2.815 1.573 1.00 97.00 87 VAL A O 1
ATOM 684 N N . ILE A 1 88 ? -7.726 -2.233 3.709 1.00 96.88 88 ILE A N 1
ATOM 685 C CA . ILE A 1 88 ? -6.389 -1.666 3.472 1.00 96.88 88 ILE A CA 1
ATOM 686 C C . ILE A 1 88 ? -5.436 -2.736 2.943 1.00 96.88 88 ILE A C 1
ATOM 688 O O . ILE A 1 88 ? -4.720 -2.499 1.972 1.00 9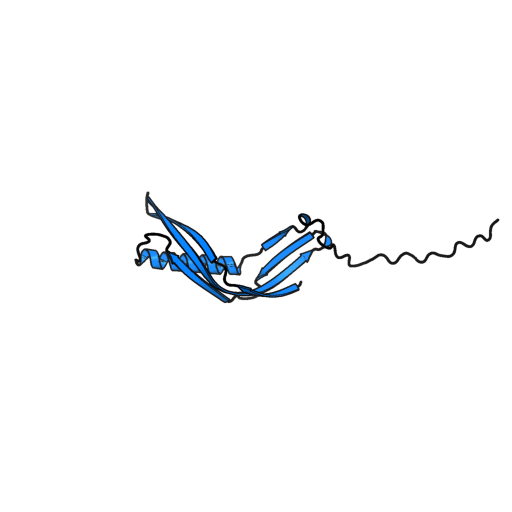6.88 88 ILE A O 1
ATOM 692 N N . THR A 1 89 ? -5.425 -3.914 3.565 1.00 96.69 89 THR A N 1
ATOM 693 C CA . THR A 1 89 ? -4.535 -5.011 3.168 1.00 96.69 89 THR A CA 1
ATOM 694 C C . THR A 1 89 ? -4.828 -5.459 1.737 1.00 96.69 89 THR A C 1
ATOM 696 O O . THR A 1 89 ? -3.905 -5.621 0.937 1.00 96.69 89 THR A O 1
ATOM 699 N N . ASN A 1 90 ? -6.107 -5.610 1.390 1.00 96.38 90 ASN A N 1
ATOM 700 C CA . ASN A 1 90 ? -6.536 -5.990 0.048 1.00 96.38 90 ASN A CA 1
ATOM 701 C C . ASN A 1 90 ? -6.252 -4.889 -0.976 1.00 96.38 90 ASN A C 1
ATOM 703 O O . ASN A 1 90 ? -5.782 -5.195 -2.069 1.00 96.38 90 ASN A O 1
ATOM 707 N N . ALA A 1 91 ? -6.469 -3.620 -0.629 1.00 95.38 91 ALA A N 1
ATOM 708 C CA . ALA A 1 91 ? -6.127 -2.501 -1.498 1.00 95.38 91 ALA A CA 1
ATOM 709 C C . ALA A 1 91 ? -4.623 -2.492 -1.800 1.00 95.38 91 ALA A C 1
ATOM 711 O O . ALA A 1 91 ? -4.240 -2.555 -2.959 1.00 95.38 91 ALA A O 1
ATOM 712 N N . LEU A 1 92 ? -3.771 -2.531 -0.770 1.00 95.00 92 LEU A N 1
ATOM 713 C CA . LEU A 1 92 ? -2.312 -2.513 -0.922 1.00 95.00 92 LEU A CA 1
ATOM 714 C C . LEU A 1 92 ? -1.772 -3.676 -1.764 1.00 95.00 92 LEU A C 1
ATOM 716 O O . LEU A 1 92 ? -0.829 -3.481 -2.527 1.00 95.00 92 LEU A O 1
ATOM 720 N N . ARG A 1 93 ? -2.364 -4.871 -1.645 1.00 94.12 93 ARG A N 1
ATOM 721 C CA . ARG A 1 93 ? -2.006 -6.034 -2.475 1.00 94.12 93 ARG A CA 1
ATOM 722 C C . ARG A 1 93 ? -2.315 -5.819 -3.951 1.00 94.12 93 ARG A C 1
ATOM 724 O O . ARG A 1 93 ? -1.528 -6.231 -4.796 1.00 94.12 93 ARG A O 1
ATOM 731 N N . ASN A 1 94 ? -3.454 -5.198 -4.239 1.00 94.00 94 ASN A N 1
ATOM 732 C CA . ASN A 1 94 ? -3.971 -5.036 -5.595 1.00 94.00 94 ASN A CA 1
ATOM 733 C C . ASN A 1 94 ? -3.602 -3.688 -6.231 1.00 94.00 94 ASN A C 1
ATOM 735 O O . ASN A 1 94 ? -3.969 -3.439 -7.377 1.00 94.00 94 ASN A O 1
ATOM 739 N N . THR A 1 95 ? -2.892 -2.814 -5.514 1.00 93.25 95 THR A N 1
ATOM 740 C CA . THR A 1 95 ? -2.468 -1.518 -6.041 1.00 93.25 95 THR A CA 1
ATOM 741 C C . THR A 1 95 ? -1.546 -1.694 -7.246 1.00 93.25 95 THR A C 1
ATOM 743 O O . THR A 1 95 ? -0.478 -2.304 -7.157 1.00 93.25 95 THR A O 1
ATOM 746 N N . GLU A 1 96 ? -1.928 -1.056 -8.349 1.00 95.62 96 GLU A N 1
ATOM 747 C CA . GLU A 1 96 ? -1.067 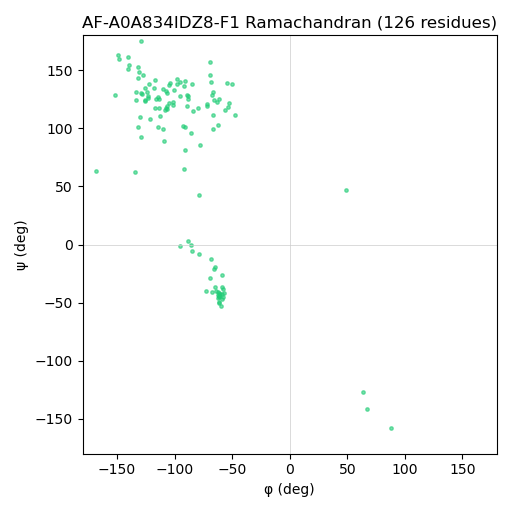-0.793 -9.494 1.00 95.62 96 GLU A CA 1
ATOM 748 C C . GLU A 1 96 ? -0.904 0.720 -9.647 1.00 95.62 96 GLU A C 1
ATOM 750 O O . GLU A 1 96 ? -1.878 1.472 -9.708 1.00 95.62 96 GLU A O 1
ATOM 755 N N . VAL A 1 97 ? 0.345 1.177 -9.665 1.00 95.25 97 VAL A N 1
ATOM 756 C CA . VAL A 1 97 ? 0.680 2.592 -9.812 1.00 95.25 97 VAL A CA 1
ATOM 757 C C . VAL A 1 97 ? 1.193 2.824 -11.219 1.00 95.25 97 VAL A C 1
ATOM 759 O O . VAL A 1 97 ? 2.187 2.225 -11.629 1.00 95.25 97 VAL A O 1
ATOM 762 N N . HIS A 1 98 ? 0.535 3.720 -11.948 1.00 96.00 98 HIS A N 1
ATOM 763 C CA . HIS A 1 98 ? 0.945 4.138 -13.282 1.00 96.00 98 HIS A CA 1
ATOM 764 C C . HIS A 1 98 ? 1.662 5.485 -13.222 1.00 96.00 98 HIS A C 1
ATOM 766 O O . HIS A 1 98 ? 1.180 6.441 -12.617 1.00 96.00 98 HIS A O 1
ATOM 772 N N . PHE A 1 99 ? 2.801 5.567 -13.895 1.00 94.62 99 PHE A N 1
ATOM 773 C CA . PHE A 1 99 ? 3.631 6.755 -13.975 1.00 94.62 99 PHE A CA 1
ATOM 774 C C . PHE A 1 99 ? 3.652 7.273 -15.407 1.00 94.62 99 PHE A C 1
ATOM 776 O O . PHE A 1 99 ? 4.008 6.550 -16.342 1.00 94.62 99 PHE A O 1
ATOM 783 N N . ASN A 1 100 ? 3.321 8.554 -15.561 1.00 94.75 100 ASN A N 1
ATOM 784 C CA . ASN A 1 100 ? 3.588 9.299 -16.780 1.00 94.75 100 ASN A CA 1
ATOM 785 C C . ASN A 1 100 ? 4.965 9.960 -16.660 1.00 94.75 100 ASN A C 1
ATOM 787 O O . ASN A 1 100 ? 5.118 10.982 -15.999 1.00 94.75 100 ASN A O 1
ATOM 791 N N . LEU A 1 101 ? 5.974 9.373 -17.296 1.00 93.19 101 LEU A N 1
ATOM 792 C CA . LEU A 1 101 ? 7.346 9.871 -17.281 1.00 93.19 101 LEU A CA 1
ATOM 793 C C . LEU A 1 101 ? 7.560 11.048 -18.245 1.00 93.19 101 LEU A C 1
ATOM 795 O O . LEU A 1 101 ? 8.605 11.688 -18.183 1.00 93.19 101 LEU A O 1
ATOM 799 N N . ALA A 1 102 ? 6.581 11.385 -19.096 1.00 91.94 102 ALA A N 1
ATOM 800 C CA . ALA A 1 102 ? 6.670 12.538 -19.997 1.00 91.94 102 ALA A CA 1
ATOM 801 C C . ALA A 1 102 ? 6.732 13.878 -19.252 1.00 91.94 102 ALA A C 1
ATOM 803 O O . ALA A 1 102 ? 7.209 14.864 -19.808 1.00 91.94 102 ALA A O 1
ATOM 804 N N . GLN A 1 103 ? 6.311 13.903 -17.984 1.00 92.94 103 GLN A N 1
ATOM 805 C CA . GLN A 1 103 ? 6.461 15.064 -17.105 1.00 92.94 103 GLN A CA 1
ATOM 806 C C . GLN A 1 103 ? 7.920 15.354 -16.718 1.00 92.94 103 GLN A C 1
ATOM 808 O O . GLN A 1 103 ? 8.201 16.417 -16.173 1.00 92.94 103 GLN A O 1
ATOM 813 N N . TYR A 1 104 ? 8.845 14.427 -16.990 1.00 90.81 104 TYR A N 1
ATOM 814 C CA . TYR A 1 104 ? 10.272 14.583 -16.734 1.00 90.81 104 TYR A CA 1
ATOM 815 C C . TYR A 1 104 ? 11.019 14.715 -18.071 1.00 90.81 104 TYR A C 1
ATOM 817 O O . TYR A 1 104 ? 11.306 13.701 -18.711 1.00 90.81 104 TYR A O 1
ATOM 825 N N . PRO A 1 105 ? 11.378 15.941 -18.505 1.00 86.62 105 PRO A N 1
ATOM 826 C CA . PRO A 1 105 ? 12.019 16.171 -19.805 1.00 86.62 105 PRO A CA 1
ATOM 827 C C . PRO A 1 105 ? 13.348 15.428 -19.985 1.00 86.62 105 PRO A C 1
ATOM 829 O O . PRO A 1 105 ? 13.742 15.118 -21.104 1.00 86.62 105 PRO A O 1
ATOM 832 N N . THR A 1 106 ? 14.032 15.128 -18.879 1.00 89.69 106 THR A N 1
ATOM 833 C CA . THR A 1 106 ? 15.315 14.416 -18.838 1.00 89.69 106 THR A CA 1
ATOM 834 C C . THR A 1 106 ? 15.170 12.895 -18.761 1.00 89.69 106 THR A C 1
ATOM 836 O O . THR A 1 106 ? 16.176 12.195 -18.653 1.00 89.69 106 THR A O 1
ATOM 839 N N . CYS A 1 107 ? 13.946 12.355 -18.798 1.00 87.75 107 CYS A N 1
ATOM 840 C CA . CYS A 1 107 ? 13.742 10.913 -18.736 1.00 87.75 107 CYS A CA 1
ATOM 841 C C . CYS A 1 107 ? 14.330 10.234 -19.989 1.00 87.75 107 CYS A C 1
ATOM 843 O O . CYS A 1 107 ? 13.960 10.595 -21.112 1.00 87.75 107 CYS A O 1
ATOM 845 N N . PRO A 1 108 ? 15.237 9.251 -19.834 1.00 84.25 108 PRO A N 1
ATOM 846 C CA . PRO A 1 108 ? 15.906 8.632 -20.968 1.00 84.25 108 PRO A CA 1
ATOM 847 C C . PRO A 1 108 ? 14.925 7.824 -21.820 1.00 84.25 108 PRO A C 1
ATOM 849 O O . PRO A 1 108 ? 14.219 6.936 -21.336 1.00 84.25 108 PRO A O 1
ATOM 852 N N . ARG A 1 109 ? 14.936 8.081 -23.129 1.00 84.19 109 ARG A N 1
ATOM 853 C CA . ARG A 1 109 ? 14.235 7.262 -24.121 1.00 84.19 109 ARG A CA 1
ATOM 854 C C . ARG A 1 109 ? 15.203 6.217 -24.651 1.00 84.19 109 ARG A C 1
ATOM 856 O O . ARG A 1 109 ? 16.080 6.518 -25.452 1.00 84.19 109 ARG A O 1
ATOM 863 N N . LEU A 1 110 ? 15.068 4.989 -24.163 1.00 79.06 110 LEU A N 1
ATOM 864 C CA . LEU A 1 110 ? 15.870 3.870 -24.646 1.00 79.06 110 LEU A CA 1
ATOM 865 C C . LEU A 1 110 ? 15.401 3.487 -26.053 1.00 79.06 110 LEU A C 1
ATOM 867 O O . LEU A 1 110 ? 14.243 3.105 -26.221 1.00 79.06 110 LEU A O 1
ATOM 871 N N . ILE A 1 111 ? 16.301 3.586 -27.031 1.00 74.88 111 ILE A N 1
ATOM 872 C CA . ILE A 1 111 ? 16.095 3.167 -28.420 1.00 74.88 111 ILE A CA 1
ATOM 873 C C . ILE A 1 111 ? 16.796 1.816 -28.588 1.00 74.88 111 ILE A C 1
ATOM 875 O O . ILE A 1 111 ? 18.000 1.712 -28.361 1.00 74.88 111 ILE A O 1
ATOM 879 N N . ARG A 1 112 ? 16.052 0.765 -28.956 1.00 70.06 112 ARG A N 1
ATOM 880 C CA . ARG A 1 112 ? 16.621 -0.589 -29.126 1.00 70.06 112 ARG A CA 1
ATOM 881 C C . ARG A 1 112 ? 17.551 -0.710 -30.332 1.00 70.06 112 ARG A C 1
ATOM 883 O O . ARG A 1 112 ? 18.440 -1.552 -30.313 1.00 70.06 112 ARG A O 1
ATOM 890 N N . HIS A 1 113 ? 17.328 0.096 -31.367 1.00 72.50 113 HIS A N 1
ATOM 891 C CA . HIS A 1 113 ? 18.087 0.054 -32.609 1.00 72.50 113 HIS A CA 1
ATOM 892 C C . HIS A 1 113 ? 18.562 1.458 -32.973 1.00 72.50 113 HIS A C 1
ATOM 894 O O . HIS A 1 113 ? 17.764 2.314 -33.346 1.00 72.50 113 HIS A O 1
ATOM 900 N N . VAL A 1 114 ? 19.865 1.691 -32.860 1.00 69.31 114 VAL A N 1
ATOM 901 C CA . VAL A 1 114 ? 20.502 2.824 -33.530 1.00 69.31 114 VAL A CA 1
ATOM 902 C C . VAL A 1 114 ? 20.696 2.380 -34.973 1.00 69.31 114 VAL A C 1
ATOM 904 O O . VAL A 1 114 ? 21.377 1.380 -35.202 1.00 69.31 114 VAL A O 1
ATOM 907 N N . GLU A 1 115 ? 20.067 3.059 -35.937 1.00 70.44 115 GLU A N 1
ATOM 908 C CA 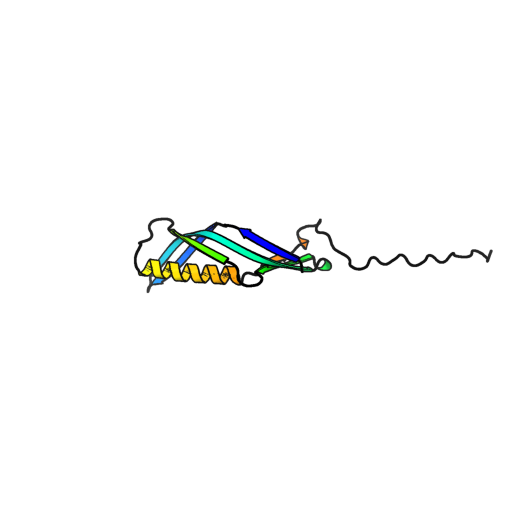. GLU A 1 115 ? 20.368 2.798 -37.345 1.00 70.44 115 GLU A CA 1
ATOM 909 C C . GLU A 1 115 ? 21.876 2.927 -37.542 1.00 70.44 115 GLU A C 1
ATOM 911 O O . GLU A 1 115 ? 22.472 3.969 -37.266 1.00 70.44 115 GLU A O 1
ATOM 916 N N . THR A 1 116 ? 22.511 1.830 -37.955 1.00 70.69 116 THR A N 1
ATOM 917 C CA . THR A 1 116 ? 23.917 1.884 -38.341 1.00 70.69 116 THR A CA 1
ATOM 918 C C . THR A 1 116 ? 23.973 2.810 -39.550 1.00 70.69 116 THR A C 1
ATOM 920 O O . THR A 1 116 ? 23.255 2.526 -40.514 1.00 70.69 116 THR A O 1
ATOM 923 N N . PRO A 1 117 ? 24.753 3.909 -39.526 1.00 71.12 117 PRO A N 1
ATOM 924 C CA . PRO A 1 117 ? 24.860 4.773 -40.690 1.00 71.12 117 PRO A CA 1
ATOM 925 C C . PRO A 1 117 ? 25.225 3.894 -41.884 1.00 71.12 117 PRO A C 1
ATOM 927 O O . PRO A 1 117 ? 26.195 3.130 -41.825 1.00 71.12 117 PRO A O 1
ATOM 930 N N . GLY A 1 118 ? 24.378 3.925 -42.918 1.00 70.50 118 GLY A N 1
ATOM 931 C CA . GLY A 1 118 ? 24.567 3.112 -44.112 1.00 70.50 118 GLY A CA 1
ATOM 932 C C . GLY A 1 118 ? 25.992 3.292 -44.622 1.00 70.50 118 GLY A C 1
ATOM 933 O O . GLY A 1 118 ? 26.524 4.403 -44.584 1.00 70.50 118 GLY A O 1
ATOM 934 N N . ARG A 1 119 ? 26.633 2.195 -45.049 1.00 65.06 119 ARG A N 1
ATOM 935 C CA . ARG A 1 119 ? 27.978 2.233 -45.639 1.00 65.06 119 ARG A CA 1
ATOM 936 C C . ARG A 1 119 ? 28.003 3.349 -46.684 1.00 65.06 119 ARG A C 1
ATOM 938 O O . ARG A 1 119 ? 27.349 3.225 -47.716 1.00 65.06 119 ARG A O 1
ATOM 945 N N . MET A 1 120 ? 28.741 4.424 -46.409 1.00 64.88 120 MET A N 1
ATOM 946 C CA . MET A 1 120 ? 29.029 5.444 -47.409 1.00 64.88 120 MET A CA 1
ATOM 947 C C . MET A 1 120 ? 29.821 4.745 -48.512 1.00 64.88 120 MET A C 1
ATOM 949 O O . MET A 1 120 ? 30.985 4.393 -48.319 1.00 64.88 120 MET A O 1
ATOM 953 N N . LEU A 1 121 ? 29.160 4.439 -49.628 1.00 72.75 121 LEU A N 1
ATOM 954 C CA . LEU A 1 121 ? 29.845 3.935 -50.807 1.00 72.75 121 LEU A CA 1
ATOM 955 C C . LEU A 1 121 ? 30.735 5.071 -51.324 1.00 72.75 121 LEU A C 1
ATOM 957 O O . LEU A 1 121 ? 30.245 6.197 -51.441 1.00 72.75 121 LEU A O 1
ATOM 961 N N . PRO A 1 122 ? 32.023 4.818 -51.610 1.00 71.94 122 PRO A N 1
ATOM 962 C CA . PRO A 1 122 ? 32.874 5.820 -52.229 1.00 71.94 122 PRO A CA 1
ATOM 963 C C . PRO A 1 122 ? 32.229 6.271 -53.540 1.00 71.94 122 PRO A C 1
ATOM 965 O O . PRO A 1 122 ? 32.070 5.471 -54.464 1.00 71.94 122 PRO A O 1
ATOM 968 N N . LEU A 1 123 ? 31.836 7.542 -53.612 1.00 67.75 123 LEU A N 1
ATOM 969 C CA . LEU A 1 123 ? 31.494 8.183 -54.875 1.00 67.75 123 LEU A CA 1
ATOM 970 C C . LEU A 1 123 ? 32.797 8.275 -55.678 1.00 67.75 123 LEU A C 1
ATOM 972 O O . LEU A 1 123 ? 33.639 9.126 -55.397 1.00 67.75 123 LEU A O 1
ATOM 976 N N . HIS A 1 124 ? 33.001 7.353 -56.622 1.00 65.25 124 HIS A N 1
ATOM 977 C CA . HIS A 1 124 ? 34.066 7.486 -57.613 1.00 65.25 124 HIS A CA 1
ATOM 978 C C . HIS A 1 124 ? 33.722 8.683 -58.504 1.00 65.25 124 HIS A C 1
ATOM 980 O O . HIS A 1 124 ? 32.761 8.634 -59.269 1.00 65.25 124 HIS A O 1
ATOM 986 N N . TYR A 1 125 ? 34.510 9.751 -58.398 1.00 64.38 125 TYR A N 1
ATOM 987 C CA . TYR A 1 125 ? 34.496 10.894 -59.314 1.00 64.38 125 TYR A CA 1
ATOM 988 C C . TYR A 1 125 ? 35.261 10.573 -60.611 1.00 64.38 125 TYR A C 1
ATOM 990 O O . TYR A 1 125 ? 36.002 11.405 -61.115 1.00 64.38 125 TYR A O 1
ATOM 998 N N . ASP A 1 126 ? 35.090 9.379 -61.178 1.00 63.41 126 ASP A N 1
ATOM 999 C CA . ASP A 1 126 ? 35.652 9.067 -62.497 1.00 63.41 126 ASP A CA 1
ATOM 1000 C C . ASP A 1 126 ? 34.617 9.398 -63.572 1.00 63.41 126 ASP A C 1
ATOM 1002 O O . ASP A 1 126 ? 34.056 8.517 -64.219 1.00 63.41 126 ASP A O 1
ATOM 1006 N N . SER A 1 127 ? 34.291 10.686 -63.692 1.00 59.59 127 SER A N 1
ATOM 1007 C CA . SER A 1 127 ? 33.545 11.287 -64.809 1.00 59.59 127 SER A CA 1
ATOM 1008 C C . SER A 1 127 ? 33.632 12.820 -64.732 1.00 59.59 127 SER A C 1
ATOM 1010 O O . SER A 1 127 ? 32.620 13.491 -64.530 1.00 59.59 127 SER A O 1
ATOM 1012 N N . MET A 1 128 ? 34.837 13.381 -64.858 1.00 46.94 128 MET A N 1
ATOM 1013 C CA . MET A 1 128 ? 35.047 14.746 -65.362 1.00 46.94 128 MET A CA 1
ATOM 1014 C C . MET A 1 128 ? 36.237 14.763 -66.310 1.00 46.94 128 MET A C 1
ATOM 1016 O O . MET A 1 128 ? 37.264 14.146 -65.955 1.00 46.94 128 MET A O 1
#

Radius of gyration: 26.44 Å; Cα contacts (8 Å, |Δi|>4): 193; chains: 1; bounding box: 66×29×88 Å